Protein AF-A0A3S3UTM2-F1 (afdb_monomer)

Secondary structure (DSSP, 8-state):
-------THHHHHHHHHHHHHHHHHHHHHHHHHHHHHHHHHHHHHHHHHHHHHTTTSS-HHHHHHHHHHHHHHHHHHHHHHHHHHHHH-

Organism: NCBI:txid2305909

Sequence (89 aa):
MNKPIFDNRTYIIPIISTNMLTNDFQKLLICFFALVMTGLITYGFYCNHKSKSFAGTGRVAEIEAWYVKSVISWIATFALSLVAIVNYI

Foldseek 3Di:
DDDDPPDPVVVVVVVVVVVVVVVVVVVVVVVVLVVLLVVLVVLLVVLVVVLVVCPPVPPVVSSVVSVVSSVVSVVVNVVSVVVCVVVVD

Solvent-accessible surface area (backbone atoms only — not comparable to full-atom values): 4977 Å² total; per-residue (Å²): 137,86,76,82,81,79,61,67,67,76,56,51,55,59,52,53,52,52,52,50,55,52,52,54,51,49,51,51,51,52,53,52,51,52,53,52,50,52,50,35,52,53,48,24,53,48,26,53,53,52,28,56,71,47,64,89,72,80,51,60,72,58,32,50,56,28,44,53,53,20,51,52,30,50,52,52,50,51,52,52,50,49,52,48,51,72,75,74,106

Structure (mmCIF, N/CA/C/O backbone):
data_AF-A0A3S3UTM2-F1
#
_entry.id   AF-A0A3S3UTM2-F1
#
loop_
_atom_site.group_PDB
_atom_site.id
_atom_site.type_symbol
_atom_site.label_atom_id
_atom_site.label_alt_id
_atom_site.label_comp_id
_atom_site.label_asym_id
_atom_site.label_entity_id
_atom_site.label_seq_id
_atom_site.pdbx_PDB_ins_code
_atom_site.Cartn_x
_atom_site.Cartn_y
_atom_site.Cartn_z
_atom_site.occupancy
_atom_site.B_iso_or_equiv
_atom_site.auth_seq_id
_atom_site.auth_comp_id
_atom_site.auth_asym_id
_atom_site.auth_atom_id
_atom_site.pdbx_PDB_model_num
ATOM 1 N N . MET A 1 1 ? 33.858 -12.919 -54.304 1.00 44.69 1 MET A N 1
ATOM 2 C CA . MET A 1 1 ? 33.642 -13.063 -52.847 1.00 44.69 1 MET A CA 1
ATOM 3 C C . MET A 1 1 ? 32.499 -12.121 -52.465 1.00 44.69 1 MET A C 1
ATOM 5 O O . MET A 1 1 ? 32.737 -10.940 -52.257 1.00 44.69 1 MET A O 1
ATOM 9 N N . ASN A 1 2 ? 31.248 -12.595 -52.540 1.00 45.94 2 ASN A N 1
ATOM 10 C CA . ASN A 1 2 ? 30.053 -11.774 -52.294 1.00 45.94 2 ASN A CA 1
ATOM 11 C C . ASN A 1 2 ? 29.884 -11.580 -50.785 1.00 45.94 2 ASN A C 1
ATOM 13 O O . ASN A 1 2 ? 29.686 -12.554 -50.062 1.00 45.94 2 ASN A O 1
ATOM 17 N N . LYS A 1 3 ? 29.991 -10.339 -50.303 1.00 57.56 3 LYS A N 1
ATOM 18 C CA . LYS A 1 3 ? 29.661 -10.012 -48.913 1.00 57.56 3 LYS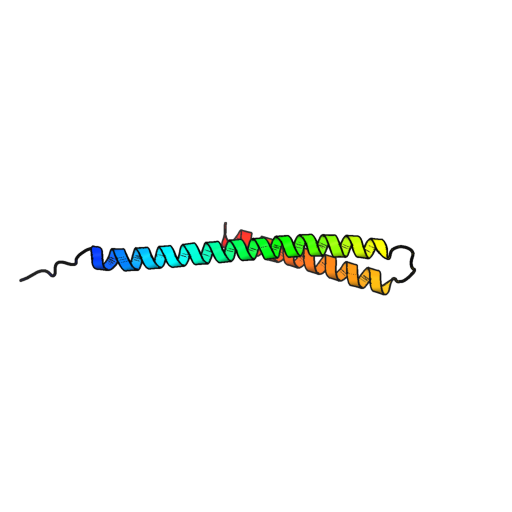 A CA 1
ATOM 19 C C . LYS A 1 3 ? 28.134 -10.041 -48.769 1.00 57.56 3 LYS A C 1
ATOM 21 O O . LYS A 1 3 ? 27.468 -9.408 -49.589 1.00 57.56 3 LYS A O 1
ATOM 26 N N . PRO A 1 4 ? 27.565 -10.755 -47.784 1.00 58.19 4 PRO A N 1
ATOM 27 C CA . PRO A 1 4 ? 26.130 -10.707 -47.550 1.00 58.19 4 PRO A CA 1
ATOM 28 C C . PRO A 1 4 ? 25.731 -9.279 -47.162 1.00 58.19 4 PRO A C 1
ATOM 30 O O . PRO A 1 4 ? 26.262 -8.707 -46.209 1.00 58.19 4 PRO A O 1
ATOM 33 N N . ILE A 1 5 ? 24.820 -8.695 -47.940 1.00 61.31 5 ILE A N 1
ATOM 34 C CA . ILE A 1 5 ? 24.173 -7.417 -47.647 1.00 61.31 5 ILE A CA 1
ATOM 35 C C . ILE A 1 5 ? 23.183 -7.700 -46.517 1.00 61.31 5 ILE A C 1
ATOM 37 O O . ILE A 1 5 ? 22.081 -8.188 -46.753 1.00 61.31 5 ILE A O 1
ATOM 41 N N . PHE A 1 6 ? 23.601 -7.465 -45.277 1.00 59.50 6 PHE A N 1
ATOM 42 C CA . PHE A 1 6 ? 22.693 -7.480 -44.138 1.00 59.50 6 PHE A CA 1
ATOM 43 C C . PHE A 1 6 ? 21.802 -6.234 -44.217 1.00 59.50 6 PHE A C 1
ATOM 45 O O . PHE A 1 6 ? 22.242 -5.123 -43.924 1.00 59.50 6 PHE A O 1
ATOM 52 N N . ASP A 1 7 ? 20.559 -6.416 -44.672 1.00 62.94 7 ASP A N 1
ATOM 53 C CA . ASP A 1 7 ? 19.545 -5.360 -44.705 1.00 62.94 7 ASP A CA 1
ATOM 54 C C . ASP A 1 7 ? 19.168 -4.984 -43.264 1.00 62.94 7 ASP A C 1
ATOM 56 O O . ASP A 1 7 ? 18.608 -5.788 -42.510 1.00 62.94 7 ASP A O 1
ATOM 60 N N . ASN A 1 8 ? 19.486 -3.741 -42.895 1.00 61.06 8 ASN A N 1
ATOM 61 C CA . ASN A 1 8 ? 19.214 -3.123 -41.599 1.00 61.06 8 ASN A CA 1
ATOM 62 C C . ASN A 1 8 ? 17.735 -3.273 -41.176 1.00 61.06 8 ASN A C 1
ATOM 64 O O . ASN A 1 8 ? 17.437 -3.377 -39.986 1.00 61.06 8 ASN A O 1
ATOM 68 N N . ARG A 1 9 ? 16.789 -3.386 -42.125 1.00 60.50 9 ARG A N 1
ATOM 69 C CA . ARG A 1 9 ? 15.359 -3.587 -41.819 1.00 60.50 9 ARG A CA 1
ATOM 70 C C . ARG A 1 9 ? 15.043 -4.890 -41.088 1.00 60.50 9 ARG A C 1
ATOM 72 O O . ARG A 1 9 ? 14.070 -4.927 -40.337 1.00 60.50 9 ARG A O 1
ATOM 79 N N . THR A 1 10 ? 15.870 -5.919 -41.251 1.00 60.84 10 THR A N 1
ATOM 80 C CA . THR A 1 10 ? 15.664 -7.235 -40.620 1.00 60.84 10 THR A CA 1
ATOM 81 C C . THR A 1 10 ? 15.813 -7.169 -39.098 1.00 60.84 10 THR A C 1
ATOM 83 O O . THR A 1 10 ? 15.160 -7.916 -38.376 1.00 60.84 10 THR A O 1
ATOM 86 N N . TYR A 1 11 ? 16.629 -6.237 -38.602 1.00 59.59 11 TYR A N 1
ATOM 87 C CA . TYR A 1 11 ? 16.860 -6.023 -37.172 1.00 59.59 11 TYR A CA 1
ATOM 88 C C . TYR A 1 11 ? 15.947 -4.939 -36.593 1.00 59.59 11 TYR A C 1
ATOM 90 O O . TYR A 1 11 ? 15.516 -5.038 -35.451 1.00 59.59 11 TYR A O 1
ATOM 98 N N . ILE A 1 12 ? 15.598 -3.924 -37.384 1.00 60.41 12 ILE A N 1
ATOM 99 C CA . ILE A 1 12 ? 14.814 -2.767 -36.925 1.00 60.41 12 ILE A CA 1
ATOM 100 C C . ILE A 1 12 ? 13.380 -3.168 -36.523 1.00 60.41 12 ILE A C 1
ATOM 102 O O . ILE A 1 12 ? 12.889 -2.725 -35.488 1.00 60.41 12 ILE A O 1
ATOM 106 N N . ILE A 1 13 ? 12.708 -4.027 -37.298 1.00 61.44 13 ILE A N 1
ATOM 107 C CA . ILE A 1 13 ? 11.308 -4.421 -37.042 1.00 61.44 13 ILE A CA 1
ATOM 108 C C . ILE A 1 13 ? 11.136 -5.202 -35.721 1.00 61.44 13 ILE A C 1
ATOM 110 O O . ILE A 1 13 ? 10.285 -4.806 -34.919 1.00 61.44 13 ILE A O 1
ATOM 114 N N . PRO A 1 14 ? 11.919 -6.263 -35.428 1.00 59.97 14 PRO A N 1
ATOM 115 C CA . PRO A 1 14 ? 11.793 -6.966 -34.153 1.00 59.97 14 PRO A CA 1
ATOM 116 C C . PRO A 1 14 ? 12.194 -6.085 -32.963 1.00 59.97 14 PRO A C 1
ATOM 118 O O . PRO A 1 14 ? 11.509 -6.134 -31.948 1.00 59.97 14 PRO A O 1
ATOM 121 N N . ILE A 1 15 ? 13.213 -5.221 -33.097 1.00 61.03 15 ILE A N 1
ATOM 122 C CA . ILE A 1 15 ? 13.641 -4.298 -32.026 1.00 61.03 15 ILE A CA 1
ATOM 123 C C . ILE A 1 15 ? 12.540 -3.283 -31.683 1.00 61.03 15 ILE A C 1
ATOM 125 O O . ILE A 1 15 ? 12.266 -3.022 -30.509 1.00 61.03 15 ILE A O 1
ATOM 129 N N . ILE A 1 16 ? 11.871 -2.713 -32.689 1.00 61.72 16 ILE A N 1
ATOM 130 C CA . ILE A 1 16 ? 10.746 -1.795 -32.459 1.00 61.72 16 ILE A CA 1
ATOM 131 C C . ILE A 1 16 ? 9.583 -2.539 -31.793 1.00 61.72 16 ILE A C 1
ATOM 133 O O . ILE A 1 16 ? 8.996 -2.024 -30.843 1.00 61.72 16 ILE A O 1
ATOM 137 N N . SER A 1 17 ? 9.286 -3.764 -32.235 1.00 60.31 17 SER A N 1
ATOM 138 C CA . SER A 1 17 ? 8.203 -4.568 -31.661 1.00 60.31 17 SER A CA 1
ATOM 139 C C . SER A 1 17 ? 8.475 -4.975 -30.209 1.00 60.31 17 SER A C 1
ATOM 141 O O . SER A 1 17 ? 7.551 -4.953 -29.397 1.00 60.31 17 SER A O 1
ATOM 143 N N . THR A 1 18 ? 9.716 -5.312 -29.848 1.00 61.84 18 THR A N 1
ATOM 144 C CA . THR A 1 18 ? 10.082 -5.638 -28.459 1.00 61.84 18 THR A CA 1
ATOM 145 C C . THR A 1 18 ? 10.021 -4.412 -27.558 1.00 61.84 18 THR A C 1
ATOM 147 O O . THR A 1 18 ? 9.530 -4.498 -26.432 1.00 61.84 18 THR A O 1
ATOM 150 N N . ASN A 1 19 ? 10.450 -3.251 -28.057 1.00 62.12 19 ASN A N 1
ATOM 151 C CA . ASN A 1 19 ? 10.384 -2.000 -27.304 1.00 62.12 19 ASN A CA 1
ATOM 152 C C . ASN A 1 19 ? 8.934 -1.537 -27.104 1.00 62.12 19 ASN A C 1
ATOM 154 O O . ASN A 1 19 ? 8.575 -1.102 -26.013 1.00 62.12 19 ASN A O 1
ATOM 158 N N . MET A 1 20 ? 8.083 -1.671 -28.125 1.00 62.44 20 MET A N 1
ATOM 159 C CA . MET A 1 20 ? 6.661 -1.331 -28.032 1.00 62.44 20 MET A CA 1
ATOM 160 C C . MET A 1 20 ? 5.931 -2.240 -27.034 1.00 62.44 20 MET A C 1
ATOM 162 O O . MET A 1 20 ? 5.276 -1.739 -26.123 1.00 62.44 20 MET A O 1
ATOM 166 N N . LEU A 1 21 ? 6.136 -3.561 -27.120 1.00 68.06 21 LEU A N 1
ATOM 167 C CA . LEU A 1 21 ? 5.507 -4.521 -26.209 1.00 68.06 21 LEU A CA 1
ATOM 168 C C . LEU A 1 21 ? 5.922 -4.297 -24.744 1.00 68.06 21 LEU A C 1
ATOM 170 O O . LEU A 1 21 ? 5.082 -4.346 -23.847 1.00 68.06 21 LEU A O 1
ATOM 174 N N . THR A 1 22 ? 7.205 -4.017 -24.497 1.00 76.44 22 THR A N 1
ATOM 175 C CA . THR A 1 22 ? 7.723 -3.810 -23.134 1.00 76.44 22 THR A CA 1
ATOM 176 C C . THR A 1 22 ? 7.199 -2.508 -22.526 1.00 76.44 22 THR A C 1
ATOM 178 O O . THR A 1 22 ? 6.786 -2.496 -21.368 1.00 76.44 22 THR A O 1
ATOM 181 N N . ASN A 1 23 ? 7.141 -1.428 -23.313 1.00 76.62 23 ASN A N 1
ATOM 182 C CA . ASN A 1 23 ? 6.639 -0.131 -22.854 1.00 76.62 23 ASN A CA 1
ATOM 183 C C . ASN A 1 23 ? 5.139 -0.163 -22.530 1.00 76.62 23 ASN A C 1
ATOM 185 O O . ASN A 1 23 ? 4.711 0.405 -21.524 1.00 76.62 23 ASN A O 1
ATOM 189 N N . ASP A 1 24 ? 4.331 -0.827 -23.358 1.00 83.62 24 ASP A N 1
ATOM 190 C CA . ASP A 1 24 ? 2.888 -0.918 -23.125 1.00 83.62 24 ASP A CA 1
ATOM 191 C C . ASP A 1 24 ? 2.563 -1.838 -21.937 1.00 83.62 24 ASP A C 1
ATOM 193 O O . ASP A 1 24 ? 1.700 -1.512 -21.118 1.00 83.62 24 ASP A O 1
ATOM 197 N N . PHE A 1 25 ? 3.321 -2.926 -21.760 1.00 79.94 25 PHE A N 1
ATOM 198 C CA . PHE A 1 25 ? 3.212 -3.784 -20.577 1.00 79.94 25 PHE A CA 1
ATOM 199 C C . PHE A 1 25 ? 3.619 -3.055 -19.285 1.00 79.94 25 PHE A C 1
ATOM 201 O O . PHE A 1 25 ? 2.922 -3.148 -18.272 1.00 79.94 25 PHE A O 1
ATOM 208 N N . GLN A 1 26 ? 4.696 -2.264 -19.323 1.00 82.12 26 GLN A N 1
ATOM 209 C CA . GLN A 1 26 ? 5.112 -1.424 -18.195 1.00 82.12 26 GLN A CA 1
ATOM 210 C C . GLN A 1 26 ? 4.050 -0.381 -17.828 1.00 82.12 26 GLN A C 1
ATOM 212 O O . GLN A 1 26 ? 3.742 -0.216 -16.647 1.00 82.12 26 GLN A O 1
ATOM 217 N N . LYS A 1 27 ? 3.441 0.292 -18.814 1.00 82.50 27 LYS A N 1
ATOM 218 C CA . LYS A 1 27 ? 2.344 1.246 -18.566 1.00 82.50 27 LYS A CA 1
ATOM 219 C C . LYS A 1 27 ? 1.142 0.577 -17.904 1.00 82.50 27 LYS A C 1
ATOM 221 O O . LYS A 1 27 ? 0.579 1.136 -16.964 1.00 82.50 27 LYS A O 1
ATOM 226 N N . LEU A 1 28 ? 0.770 -0.621 -18.358 1.00 87.19 28 LEU A N 1
ATOM 227 C CA . LEU A 1 28 ? -0.332 -1.384 -17.771 1.00 87.19 28 LEU A CA 1
ATOM 228 C C . LEU A 1 28 ? -0.046 -1.735 -16.305 1.00 87.19 28 LEU A C 1
ATOM 230 O O . LEU A 1 28 ? -0.910 -1.530 -15.451 1.00 87.19 28 LEU A O 1
ATOM 234 N N . LEU A 1 29 ? 1.172 -2.190 -16.000 1.00 85.00 29 LEU A N 1
ATOM 235 C CA . LEU A 1 29 ? 1.604 -2.472 -14.628 1.00 85.00 29 LEU A CA 1
ATOM 236 C C . LEU A 1 29 ? 1.566 -1.227 -13.732 1.00 85.00 29 LEU A C 1
ATOM 238 O O . LEU A 1 29 ? 1.070 -1.310 -12.610 1.00 85.00 29 LEU A O 1
ATOM 242 N N . ILE A 1 30 ? 2.023 -0.071 -14.227 1.00 85.31 30 ILE A N 1
ATOM 243 C CA . ILE A 1 30 ? 1.982 1.198 -13.478 1.00 85.31 30 ILE A CA 1
ATOM 244 C C . ILE A 1 30 ? 0.532 1.613 -13.191 1.00 85.31 30 ILE A C 1
ATOM 246 O O . ILE A 1 30 ? 0.208 1.982 -12.061 1.00 85.31 30 ILE A O 1
ATOM 250 N N . CYS A 1 31 ? -0.362 1.518 -14.181 1.00 87.19 31 CYS A N 1
ATOM 251 C CA . CYS A 1 31 ? -1.785 1.805 -13.981 1.00 87.19 31 CYS A CA 1
ATOM 252 C C . CYS A 1 31 ? -2.424 0.860 -12.956 1.00 87.19 31 CYS A C 1
ATOM 254 O O . CYS A 1 31 ? -3.165 1.313 -12.082 1.00 87.19 31 CYS A O 1
ATOM 256 N N . PHE A 1 32 ? -2.127 -0.438 -13.032 1.00 86.81 32 PHE A N 1
ATOM 257 C CA . PHE A 1 32 ? -2.630 -1.415 -12.069 1.00 86.81 32 PHE A CA 1
ATOM 258 C C . PHE A 1 32 ? -2.113 -1.131 -10.654 1.00 86.81 32 PHE A C 1
ATOM 260 O O . PHE A 1 32 ? -2.889 -1.116 -9.700 1.00 86.8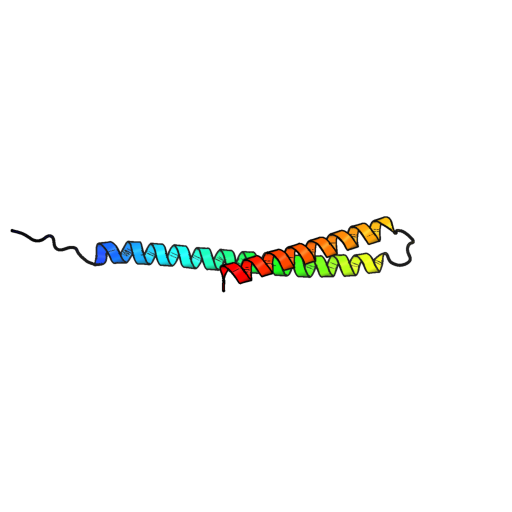1 32 PHE A O 1
ATOM 267 N N . PHE A 1 33 ? -0.823 -0.822 -10.519 1.00 85.75 33 PHE A N 1
ATOM 268 C CA . PHE A 1 33 ? -0.223 -0.428 -9.250 1.00 85.75 33 PHE A CA 1
ATOM 269 C C . PHE A 1 33 ? -0.898 0.819 -8.658 1.00 85.75 33 PHE A C 1
ATOM 271 O O . PHE A 1 33 ? -1.249 0.830 -7.478 1.00 85.75 33 PHE A O 1
ATOM 278 N N . ALA A 1 34 ? -1.158 1.842 -9.477 1.00 86.00 34 ALA A N 1
ATOM 279 C CA . ALA A 1 34 ? -1.859 3.047 -9.042 1.00 86.00 34 ALA A CA 1
ATOM 280 C C . ALA A 1 34 ? -3.283 2.749 -8.536 1.00 86.00 34 ALA A C 1
ATOM 282 O O . ALA A 1 34 ? -3.692 3.299 -7.514 1.00 86.00 34 ALA A O 1
ATOM 283 N N . LEU A 1 35 ? -4.021 1.852 -9.202 1.00 89.44 35 LEU A N 1
ATOM 284 C CA . LEU A 1 35 ? -5.350 1.408 -8.758 1.00 89.44 35 LEU A CA 1
ATOM 285 C C . LEU A 1 35 ? -5.304 0.653 -7.424 1.00 89.44 35 LEU A C 1
ATOM 287 O O . LEU A 1 35 ? -6.156 0.861 -6.560 1.00 89.44 35 LEU A O 1
ATOM 291 N N . VAL A 1 36 ? -4.307 -0.212 -7.232 1.00 88.06 36 VAL A N 1
ATOM 292 C CA . VAL A 1 36 ? -4.119 -0.931 -5.963 1.00 88.06 36 VAL A CA 1
ATOM 293 C C . VAL A 1 36 ? -3.791 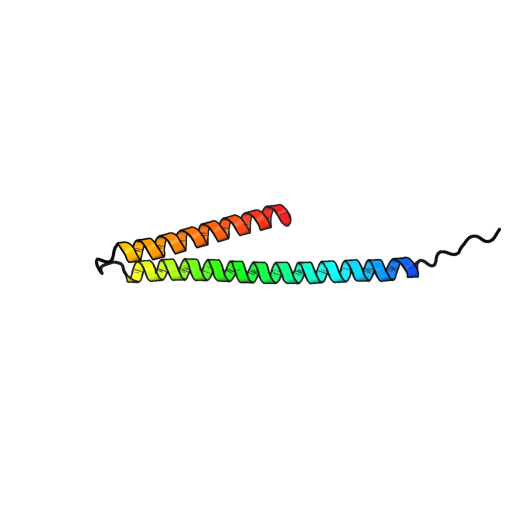0.048 -4.834 1.00 88.06 36 VAL A C 1
ATOM 295 O O . VAL A 1 36 ? -4.359 -0.058 -3.746 1.00 88.06 36 VAL A O 1
ATOM 298 N N . MET A 1 37 ? -2.932 1.036 -5.095 1.00 85.69 37 MET A N 1
ATOM 299 C CA . MET A 1 37 ? -2.568 2.062 -4.116 1.00 85.69 37 MET A CA 1
ATOM 300 C C . MET A 1 37 ? -3.766 2.919 -3.703 1.00 85.69 37 MET A C 1
ATOM 302 O O . MET A 1 37 ? -3.996 3.109 -2.509 1.00 85.69 37 MET A O 1
ATOM 306 N N . THR A 1 38 ? -4.565 3.406 -4.657 1.00 88.81 38 THR A N 1
ATOM 307 C CA . THR A 1 38 ? -5.773 4.179 -4.327 1.00 88.81 38 THR A CA 1
ATOM 308 C C . THR A 1 38 ? -6.781 3.333 -3.553 1.00 88.81 38 THR A C 1
ATOM 310 O O . THR A 1 38 ? -7.311 3.802 -2.546 1.00 88.81 38 THR A O 1
ATOM 313 N N . GLY A 1 39 ? -6.971 2.066 -3.937 1.00 88.25 39 GLY A N 1
ATOM 314 C CA . GLY A 1 39 ? -7.822 1.121 -3.214 1.00 88.25 39 GLY A CA 1
ATOM 315 C C . GLY A 1 39 ? -7.385 0.901 -1.763 1.00 88.25 39 GLY A C 1
ATOM 316 O O . GLY A 1 39 ? -8.216 0.966 -0.857 1.00 88.25 39 GLY A O 1
ATOM 317 N N . LEU A 1 40 ? -6.086 0.698 -1.521 1.00 86.12 40 LEU A N 1
ATOM 318 C CA . LEU A 1 40 ? -5.528 0.530 -0.175 1.00 86.12 40 LEU A CA 1
ATOM 319 C C . LEU A 1 40 ? -5.702 1.781 0.686 1.00 86.12 40 LEU A C 1
ATOM 321 O O . LEU A 1 40 ? -6.119 1.668 1.839 1.00 86.12 40 LEU A O 1
ATOM 325 N N . ILE A 1 41 ? -5.447 2.964 0.121 1.00 85.56 41 ILE A N 1
ATOM 326 C CA . ILE A 1 41 ? -5.633 4.240 0.819 1.00 85.56 41 ILE A CA 1
ATOM 327 C C . ILE A 1 41 ? -7.105 4.407 1.208 1.00 85.56 41 ILE A C 1
ATOM 329 O O . ILE A 1 41 ? -7.414 4.607 2.385 1.00 85.56 41 ILE A O 1
ATOM 333 N N . THR A 1 42 ? -8.035 4.265 0.258 1.00 87.12 42 THR A N 1
ATOM 334 C CA . THR A 1 42 ? -9.475 4.378 0.535 1.00 87.12 42 THR A CA 1
ATOM 335 C C . THR A 1 42 ? -9.936 3.335 1.554 1.00 87.12 42 THR A C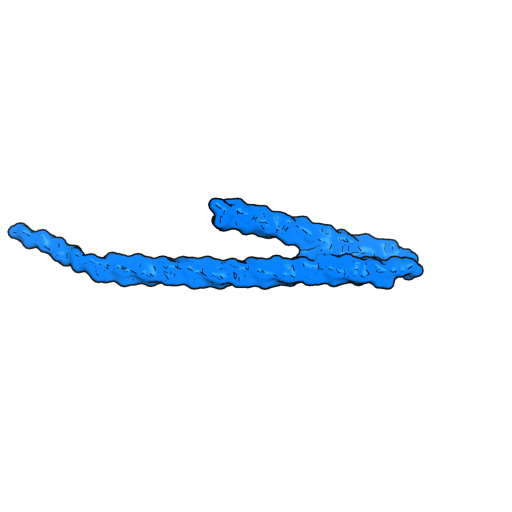 1
ATOM 337 O O . THR A 1 42 ? -10.712 3.663 2.454 1.00 87.12 42 THR A O 1
ATOM 340 N N . TYR A 1 43 ? -9.431 2.102 1.472 1.00 81.75 43 TYR A N 1
ATOM 341 C CA . TYR A 1 43 ? -9.757 1.039 2.420 1.00 81.75 43 TYR A CA 1
ATOM 342 C C . TYR A 1 43 ? -9.235 1.333 3.835 1.00 81.75 43 TYR A C 1
ATOM 344 O O . TYR A 1 43 ? -9.969 1.136 4.807 1.00 81.75 43 TYR A O 1
ATOM 352 N N . GLY A 1 44 ? -8.017 1.863 3.966 1.00 80.81 44 GLY A N 1
ATOM 353 C CA . GLY A 1 44 ? -7.456 2.301 5.246 1.00 80.81 44 GLY A CA 1
ATOM 354 C C . GLY A 1 44 ? -8.263 3.439 5.875 1.00 80.81 44 GLY A C 1
ATOM 355 O O . GLY A 1 44 ? -8.621 3.372 7.055 1.00 80.81 44 GLY A O 1
ATOM 356 N N . PHE A 1 45 ? -8.650 4.442 5.079 1.00 84.19 45 PHE A N 1
ATOM 357 C CA . PHE A 1 45 ? -9.550 5.513 5.524 1.00 84.19 45 PHE A CA 1
ATOM 358 C C . PHE A 1 45 ? -10.925 4.983 5.944 1.00 84.19 45 PHE A C 1
ATOM 360 O O . PHE A 1 45 ? -11.438 5.382 6.991 1.00 84.19 45 PHE A O 1
ATOM 367 N N . TYR A 1 46 ? -11.502 4.053 5.182 1.00 84.25 46 TYR A N 1
ATOM 368 C CA . TYR A 1 46 ? -12.784 3.433 5.509 1.00 84.25 46 TYR A CA 1
ATOM 369 C C . TYR A 1 46 ? -12.718 2.646 6.825 1.00 84.25 46 TYR A C 1
ATOM 371 O O . TYR A 1 46 ? -13.581 2.814 7.687 1.00 84.25 46 TYR A O 1
ATOM 379 N N . CYS A 1 47 ? -11.671 1.840 7.026 1.00 80.25 47 CYS A N 1
ATOM 380 C CA . CYS A 1 47 ? -11.475 1.084 8.264 1.00 80.25 47 CYS A CA 1
ATOM 381 C C . CYS A 1 47 ? -11.312 2.009 9.479 1.00 80.25 47 CYS A C 1
ATOM 383 O O . CYS A 1 47 ? -11.903 1.746 10.526 1.00 80.25 47 CYS A O 1
ATOM 385 N N . ASN A 1 48 ? -10.578 3.116 9.328 1.00 78.31 48 ASN A N 1
ATOM 386 C CA . ASN A 1 48 ? -10.411 4.127 10.376 1.00 78.31 48 ASN A CA 1
ATOM 387 C C . ASN A 1 48 ? -11.711 4.897 10.671 1.00 78.31 48 ASN A C 1
ATOM 389 O O . ASN A 1 48 ? -12.005 5.234 11.815 1.00 78.31 48 ASN A O 1
ATOM 393 N N . HIS A 1 49 ? -12.525 5.174 9.652 1.00 80.00 49 HIS A N 1
ATOM 394 C CA . HIS A 1 49 ? -13.837 5.785 9.859 1.00 80.00 49 HIS A CA 1
ATOM 395 C C . HIS A 1 49 ? -14.780 4.826 10.599 1.00 80.00 49 HIS A C 1
ATOM 397 O O . HIS A 1 49 ? -15.466 5.211 11.546 1.00 80.00 49 HIS A O 1
ATOM 403 N N . LYS A 1 50 ? -14.777 3.549 10.208 1.00 77.56 50 LYS A N 1
ATOM 404 C CA . LYS A 1 50 ? -15.650 2.532 10.791 1.00 77.56 50 LYS A CA 1
ATOM 405 C C . LYS A 1 50 ? -15.273 2.190 12.233 1.00 77.56 50 LYS A C 1
ATOM 407 O O . LYS A 1 50 ? -16.170 2.044 13.054 1.00 77.56 50 LYS A O 1
ATOM 412 N N . SER A 1 51 ? -13.981 2.127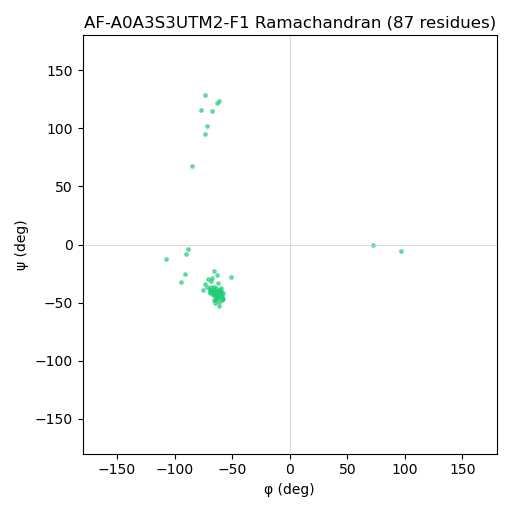 12.570 1.00 73.69 51 SER A N 1
ATOM 413 C CA . SER A 1 51 ? -13.540 1.911 13.958 1.00 73.69 51 SER A CA 1
ATOM 414 C C . SER A 1 51 ? -14.049 3.013 14.897 1.00 73.69 51 SER A C 1
ATOM 416 O O . SER A 1 51 ? -14.489 2.715 16.007 1.00 73.69 51 SER A O 1
ATOM 418 N N . LYS A 1 52 ? -14.093 4.268 14.429 1.00 73.62 52 LYS A N 1
ATOM 419 C CA . LYS A 1 52 ? -14.655 5.403 15.180 1.00 73.62 52 LYS A CA 1
ATOM 420 C C . LYS A 1 52 ? -16.169 5.318 15.356 1.00 73.62 52 LYS A C 1
ATOM 422 O O . LYS A 1 52 ? -16.669 5.744 16.388 1.00 73.62 52 LYS A O 1
ATOM 427 N N . SER A 1 53 ? -16.894 4.724 14.407 1.00 74.00 53 SER A N 1
ATOM 428 C CA . SER A 1 53 ? -18.344 4.515 14.533 1.00 74.00 53 SER A CA 1
ATOM 429 C C . SER A 1 53 ? -18.721 3.535 15.650 1.00 74.00 53 SER A C 1
ATOM 431 O O . SER A 1 53 ? -19.851 3.578 16.127 1.00 74.00 53 SER A O 1
ATOM 433 N N . PHE A 1 54 ? -17.812 2.646 16.056 1.00 71.19 54 PHE A N 1
ATOM 434 C CA . PHE A 1 54 ? -18.045 1.709 17.159 1.00 71.19 54 PHE A CA 1
ATOM 435 C C . PHE A 1 54 ? -17.616 2.272 18.522 1.00 71.19 54 PHE A C 1
ATOM 437 O O . PHE A 1 54 ? -17.916 1.665 19.557 1.00 71.19 54 PHE A O 1
ATOM 444 N N . ALA A 1 55 ? -16.953 3.434 18.549 1.00 70.69 55 ALA A N 1
ATOM 445 C CA . ALA A 1 55 ? -16.558 4.099 19.784 1.00 70.69 55 ALA A CA 1
ATOM 446 C C . ALA A 1 55 ? -17.804 4.455 20.615 1.00 70.69 55 ALA A C 1
ATOM 448 O O . ALA A 1 55 ? -18.715 5.123 20.137 1.00 70.69 55 ALA A O 1
ATOM 449 N N . GLY A 1 56 ? -17.856 3.974 21.860 1.00 70.75 56 GLY A N 1
ATOM 450 C CA . GLY A 1 56 ? -18.988 4.189 22.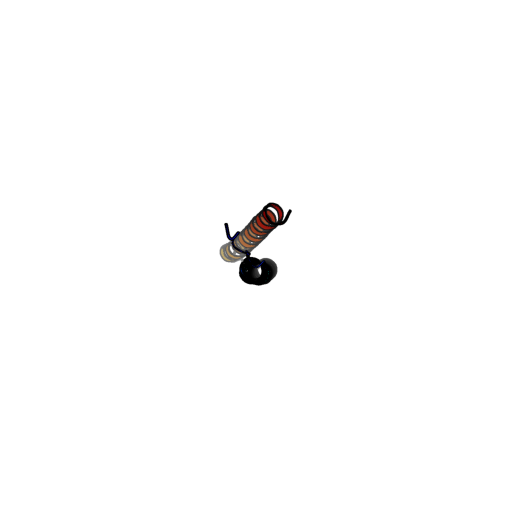773 1.00 70.75 56 GLY A CA 1
ATOM 451 C C . GLY A 1 56 ? -20.017 3.052 22.833 1.00 70.75 56 GLY A C 1
ATOM 452 O O . GLY A 1 56 ? -20.883 3.080 23.697 1.00 70.75 56 GLY A O 1
ATOM 453 N N . THR A 1 57 ? -19.903 2.014 21.995 1.00 76.25 57 THR A N 1
ATOM 454 C CA . THR A 1 57 ? -20.815 0.845 22.032 1.00 76.25 57 THR A CA 1
ATOM 455 C C . THR A 1 57 ? -20.374 -0.273 22.987 1.00 76.25 57 THR A C 1
ATOM 457 O O . THR A 1 57 ? -21.070 -1.273 23.127 1.00 76.25 57 THR A O 1
ATOM 460 N N . GLY A 1 58 ? -19.200 -0.148 23.619 1.00 75.25 58 GLY A N 1
ATOM 461 C CA . GLY A 1 58 ? -18.616 -1.190 24.477 1.00 75.25 58 GLY A CA 1
ATOM 462 C C . GLY A 1 58 ? -18.063 -2.412 23.724 1.00 75.25 58 GLY A C 1
ATOM 463 O O . GLY A 1 58 ? -17.515 -3.319 24.346 1.00 75.25 58 GLY A O 1
ATOM 464 N N . ARG A 1 59 ? -18.149 -2.448 22.386 1.00 75.25 59 ARG A N 1
ATOM 465 C CA . ARG A 1 59 ? -17.692 -3.567 21.539 1.00 75.25 59 ARG A CA 1
ATOM 466 C C . ARG A 1 59 ? -16.198 -3.453 21.211 1.00 75.25 59 ARG A C 1
ATOM 468 O O . ARG A 1 59 ? -15.809 -3.227 20.067 1.00 75.25 59 ARG A O 1
ATOM 475 N N . VAL A 1 60 ? -15.353 -3.609 22.232 1.00 78.38 60 VAL A N 1
ATOM 476 C CA . VAL A 1 60 ? -13.888 -3.411 22.145 1.00 78.38 60 VAL A CA 1
ATOM 477 C C . VAL A 1 60 ? -13.233 -4.318 21.092 1.00 78.38 60 VAL A C 1
ATOM 479 O O . VAL A 1 60 ? -12.422 -3.853 20.296 1.00 78.38 60 VAL A O 1
ATOM 482 N N . ALA A 1 61 ? -13.653 -5.585 21.010 1.00 78.88 61 ALA A N 1
ATOM 483 C CA . ALA A 1 61 ? -13.106 -6.553 20.055 1.00 78.88 61 ALA A CA 1
ATOM 484 C C . ALA A 1 61 ? -13.330 -6.159 18.581 1.00 78.88 61 ALA A C 1
ATOM 486 O O . ALA A 1 61 ? -12.492 -6.425 17.721 1.00 78.88 61 ALA A O 1
ATOM 487 N N . GLU A 1 62 ? -14.448 -5.498 18.270 1.00 78.00 62 GLU A N 1
ATOM 488 C CA . GLU A 1 62 ? -14.744 -5.057 16.903 1.00 78.00 62 GLU A CA 1
ATOM 489 C C . GLU A 1 62 ? -13.911 -3.832 16.525 1.00 78.00 62 GLU A C 1
ATOM 491 O O . GLU A 1 62 ? -13.393 -3.769 15.410 1.00 78.00 62 GLU A O 1
ATOM 496 N N . ILE A 1 63 ? -13.715 -2.898 17.461 1.00 77.88 63 ILE A N 1
ATOM 497 C CA . ILE A 1 63 ? -12.853 -1.723 17.268 1.00 77.88 63 ILE A CA 1
ATOM 498 C C . ILE A 1 63 ? -11.425 -2.167 16.934 1.00 77.88 63 ILE A C 1
ATOM 500 O O . ILE A 1 63 ? -10.857 -1.690 15.948 1.00 77.88 63 ILE A O 1
ATOM 504 N N . GLU A 1 64 ? -10.875 -3.116 17.695 1.00 80.00 64 GLU A N 1
ATOM 505 C CA . GLU A 1 64 ? -9.527 -3.639 17.455 1.00 80.00 64 GLU A CA 1
ATOM 506 C C . GLU A 1 64 ? -9.417 -4.364 16.111 1.00 80.00 64 GLU A C 1
ATOM 508 O O . GLU A 1 64 ? -8.475 -4.122 15.358 1.00 80.00 64 GLU A O 1
ATOM 513 N N . ALA A 1 65 ? -10.408 -5.182 15.741 1.00 81.31 65 ALA A N 1
ATOM 514 C CA . ALA A 1 65 ? -10.403 -5.871 14.452 1.00 81.31 65 ALA A CA 1
ATOM 515 C C . ALA A 1 65 ? -10.382 -4.892 13.261 1.00 81.31 65 ALA A C 1
ATOM 517 O O . ALA A 1 65 ? -9.689 -5.131 12.269 1.00 81.31 65 ALA A O 1
ATOM 518 N N . TRP A 1 66 ? -11.120 -3.779 13.340 1.00 79.12 66 TRP A N 1
ATOM 519 C CA . TRP A 1 66 ? -11.096 -2.731 12.310 1.00 79.12 66 TRP A CA 1
ATOM 520 C C . TRP A 1 66 ? -9.815 -1.893 12.352 1.00 79.12 66 TRP A C 1
ATOM 522 O O . TRP A 1 66 ? -9.307 -1.502 11.298 1.00 79.12 66 TRP A O 1
ATOM 532 N N . TYR A 1 67 ? -9.255 -1.666 13.539 1.00 78.50 67 TYR A N 1
ATOM 533 C CA . TYR A 1 67 ? -7.985 -0.967 13.704 1.00 78.50 67 TYR A CA 1
ATOM 534 C C . TYR A 1 67 ? -6.813 -1.762 13.116 1.00 78.50 67 TYR A C 1
ATOM 536 O O . TYR A 1 67 ? -6.059 -1.224 12.310 1.00 78.50 67 TYR A O 1
ATOM 544 N N . VAL A 1 68 ? -6.709 -3.059 13.412 1.00 82.75 68 VAL A N 1
ATOM 545 C CA . VAL A 1 68 ? -5.667 -3.939 12.856 1.00 82.75 68 VAL A CA 1
ATOM 546 C C . VAL A 1 68 ? -5.758 -3.999 11.330 1.00 82.75 68 VAL A C 1
ATOM 548 O O . VAL A 1 68 ? -4.739 -3.891 10.651 1.00 82.75 68 VAL A O 1
ATOM 551 N N . LYS A 1 69 ? -6.972 -4.075 10.764 1.00 82.94 69 LYS A N 1
ATOM 552 C CA . LYS A 1 69 ? -7.178 -3.998 9.304 1.00 82.94 69 LYS A CA 1
ATOM 553 C C . LYS A 1 69 ? -6.665 -2.684 8.711 1.00 82.94 69 LYS A C 1
ATOM 555 O O . LYS A 1 69 ? -6.025 -2.708 7.661 1.00 82.94 69 LYS A O 1
ATOM 560 N N . SER A 1 70 ? -6.908 -1.560 9.387 1.00 82.44 70 SER A N 1
ATOM 561 C CA . SER A 1 70 ? -6.360 -0.256 8.997 1.00 82.44 70 SER A CA 1
ATOM 562 C C . SER A 1 70 ? -4.830 -0.271 9.040 1.00 82.44 70 SER A C 1
ATOM 564 O O . SER A 1 70 ? -4.183 0.057 8.047 1.00 82.44 70 SER A O 1
ATOM 566 N N . VAL A 1 71 ? -4.232 -0.736 10.138 1.00 84.31 71 VAL A N 1
ATOM 567 C CA . VAL A 1 71 ? -2.770 -0.809 10.295 1.00 84.31 71 VAL A CA 1
ATOM 568 C C . VAL A 1 71 ? -2.129 -1.670 9.202 1.00 84.31 71 VAL A C 1
ATOM 570 O O . VAL A 1 71 ? -1.175 -1.228 8.567 1.00 84.31 71 VAL A O 1
ATOM 573 N N . ILE A 1 72 ? -2.685 -2.849 8.910 1.00 85.88 72 ILE A N 1
ATOM 574 C CA . ILE A 1 72 ? -2.200 -3.724 7.831 1.00 85.88 72 ILE A CA 1
ATOM 575 C C . ILE A 1 72 ? -2.286 -3.017 6.471 1.00 85.88 72 ILE A C 1
ATOM 577 O O . ILE A 1 72 ? -1.342 -3.101 5.689 1.00 85.88 72 ILE A O 1
ATOM 581 N N . SER A 1 73 ? -3.369 -2.282 6.192 1.00 86.44 73 SER A N 1
ATOM 582 C CA . SER A 1 73 ? -3.498 -1.531 4.934 1.00 86.44 73 SER A CA 1
ATOM 583 C C . SER A 1 73 ? -2.447 -0.423 4.792 1.00 86.44 73 SER A C 1
ATOM 585 O O . SER A 1 73 ? -1.884 -0.251 3.711 1.00 86.44 73 SER A O 1
ATOM 587 N N . TRP A 1 74 ? -2.101 0.266 5.884 1.00 82.44 74 TRP A N 1
ATOM 588 C CA . TRP A 1 74 ? -1.037 1.273 5.893 1.00 82.44 74 TRP A CA 1
ATOM 589 C C . TRP A 1 74 ? 0.352 0.653 5.729 1.00 82.44 74 TRP A C 1
ATOM 591 O O . TRP A 1 74 ? 1.146 1.164 4.942 1.00 82.44 74 TRP A O 1
ATOM 601 N N . ILE A 1 75 ? 0.629 -0.476 6.391 1.00 88.31 75 ILE A N 1
ATOM 602 C CA . ILE A 1 75 ? 1.885 -1.226 6.217 1.00 88.31 75 ILE A CA 1
ATOM 603 C C . ILE A 1 75 ? 2.021 -1.713 4.771 1.00 88.31 75 ILE A C 1
ATOM 605 O O . ILE A 1 75 ? 3.080 -1.548 4.172 1.00 88.31 75 ILE A O 1
ATOM 609 N N . ALA A 1 76 ? 0.952 -2.257 4.184 1.00 85.75 76 ALA A N 1
ATOM 610 C CA . ALA A 1 76 ? 0.948 -2.690 2.788 1.00 85.75 76 ALA A CA 1
ATOM 611 C C . ALA A 1 76 ? 1.188 -1.516 1.826 1.00 85.75 76 ALA A C 1
ATOM 613 O O . ALA A 1 76 ? 1.994 -1.633 0.907 1.00 85.75 76 ALA A O 1
ATOM 614 N N . THR A 1 77 ? 0.549 -0.368 2.074 1.00 87.75 77 THR A N 1
ATOM 615 C CA . THR A 1 77 ? 0.748 0.859 1.284 1.00 87.75 77 THR A CA 1
ATOM 616 C C . THR A 1 77 ? 2.199 1.340 1.362 1.00 87.75 77 THR A C 1
ATOM 618 O O . THR A 1 77 ? 2.782 1.691 0.340 1.00 87.75 77 THR A O 1
ATOM 621 N N . PHE A 1 78 ? 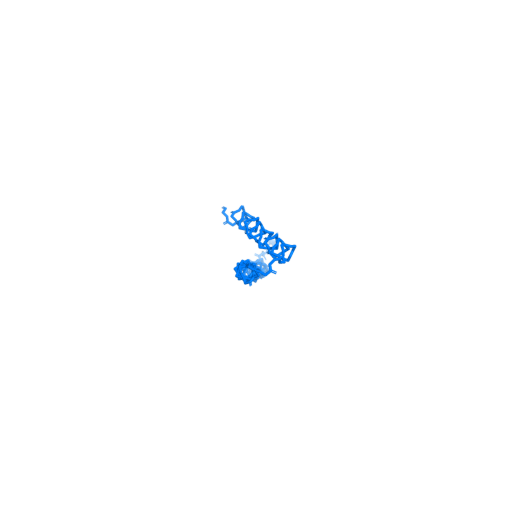2.805 1.314 2.554 1.00 86.06 78 PHE A N 1
ATOM 622 C CA . PHE A 1 78 ? 4.202 1.701 2.764 1.00 86.06 78 PHE A CA 1
ATOM 623 C C . PHE A 1 78 ? 5.195 0.716 2.129 1.00 86.06 78 PHE A C 1
ATOM 625 O O . PHE A 1 78 ? 6.177 1.121 1.513 1.00 86.06 78 PHE A O 1
ATOM 632 N N . ALA A 1 79 ? 4.938 -0.588 2.233 1.00 87.38 79 ALA A N 1
ATOM 633 C CA . ALA A 1 79 ? 5.773 -1.600 1.594 1.00 87.38 79 ALA A CA 1
ATOM 634 C C . ALA A 1 79 ? 5.726 -1.477 0.062 1.00 87.38 79 ALA A C 1
ATOM 636 O O . ALA A 1 79 ? 6.766 -1.501 -0.595 1.00 87.38 79 ALA A O 1
ATOM 637 N N . LEU A 1 80 ? 4.531 -1.290 -0.506 1.00 85.62 80 LEU A N 1
ATOM 638 C CA . LEU A 1 80 ? 4.354 -1.093 -1.945 1.00 85.62 80 LEU A CA 1
ATOM 639 C C . LEU A 1 80 ? 4.994 0.211 -2.428 1.00 85.62 80 LEU A C 1
ATOM 641 O O . LEU A 1 80 ? 5.626 0.211 -3.484 1.00 85.62 80 LEU A O 1
ATOM 645 N N . SER A 1 81 ? 4.891 1.302 -1.662 1.0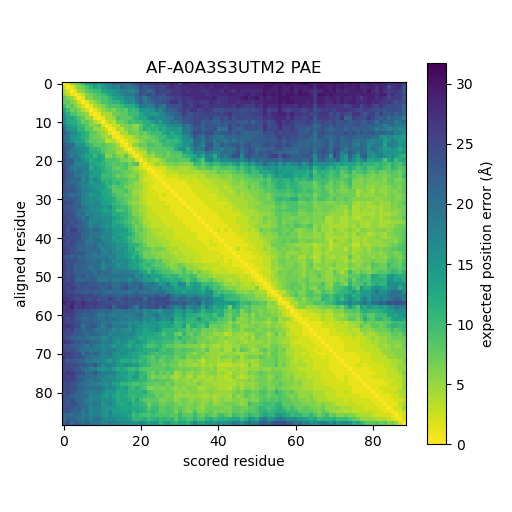0 85.00 81 SER A N 1
ATOM 646 C CA . SER A 1 81 ? 5.552 2.558 -2.024 1.00 85.00 81 SER A CA 1
ATOM 647 C C . 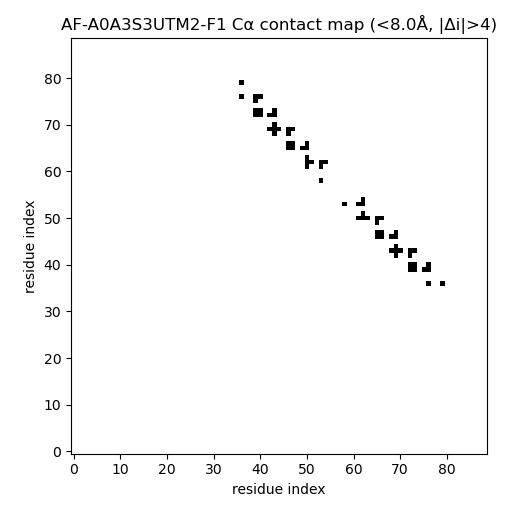SER A 1 81 ? 7.077 2.432 -2.002 1.00 85.00 81 SER A C 1
ATOM 649 O O . SER A 1 81 ? 7.723 2.925 -2.922 1.00 85.00 81 SER A O 1
ATOM 651 N N . LEU A 1 82 ? 7.662 1.722 -1.031 1.00 86.75 82 LEU A N 1
ATOM 652 C CA . LEU A 1 82 ? 9.104 1.447 -1.009 1.00 86.75 82 LEU A CA 1
ATOM 653 C C . LEU A 1 82 ? 9.559 0.616 -2.211 1.00 86.75 82 LEU A C 1
ATOM 655 O O . LEU A 1 82 ? 10.562 0.951 -2.836 1.00 86.75 82 LEU A O 1
ATOM 659 N N . VAL A 1 83 ? 8.821 -0.439 -2.562 1.00 86.00 83 VAL A N 1
ATOM 660 C CA . VAL A 1 83 ? 9.137 -1.263 -3.742 1.00 86.00 83 VAL A CA 1
ATOM 661 C C . VAL A 1 83 ? 9.080 -0.432 -5.022 1.00 86.00 83 VAL A C 1
ATOM 663 O O . VAL A 1 83 ? 9.940 -0.600 -5.889 1.00 86.00 83 VAL A O 1
ATOM 666 N N . ALA A 1 84 ? 8.107 0.477 -5.130 1.00 80.81 84 ALA A N 1
ATOM 667 C CA . ALA A 1 84 ? 8.025 1.400 -6.253 1.00 80.81 84 ALA A CA 1
ATOM 668 C C . ALA A 1 84 ? 9.225 2.358 -6.281 1.00 80.81 84 ALA A C 1
ATOM 670 O O . ALA A 1 84 ? 9.854 2.510 -7.319 1.00 80.81 84 ALA A O 1
ATOM 671 N N . ILE A 1 85 ? 9.601 2.947 -5.147 1.00 82.69 85 ILE A N 1
ATOM 672 C CA . ILE A 1 85 ? 10.773 3.828 -5.058 1.00 82.69 85 ILE A CA 1
ATOM 673 C C . ILE A 1 85 ? 12.043 3.091 -5.500 1.00 82.69 85 ILE A C 1
ATOM 675 O O . ILE A 1 85 ? 12.777 3.615 -6.320 1.00 82.69 85 ILE A O 1
ATOM 679 N N . VAL A 1 86 ? 12.284 1.869 -5.020 1.00 84.56 86 VAL A N 1
ATOM 680 C CA . VAL A 1 86 ? 13.515 1.116 -5.329 1.00 84.56 86 VAL A CA 1
ATOM 681 C C . VAL A 1 86 ? 13.577 0.622 -6.781 1.00 84.56 86 VAL A C 1
ATOM 683 O O . VAL A 1 86 ? 14.668 0.453 -7.308 1.00 84.56 86 VAL A O 1
ATOM 686 N N . ASN A 1 87 ? 12.437 0.344 -7.425 1.00 77.44 87 ASN A N 1
ATOM 687 C CA . ASN A 1 87 ? 12.424 -0.129 -8.818 1.00 77.44 87 ASN A CA 1
ATOM 688 C C . ASN A 1 87 ? 12.333 0.995 -9.856 1.00 77.44 87 ASN A C 1
ATOM 690 O O . ASN A 1 87 ? 12.698 0.767 -11.008 1.00 77.44 87 ASN A O 1
ATOM 694 N N . TYR A 1 88 ? 11.782 2.156 -9.492 1.00 68.44 88 TYR A N 1
ATOM 695 C CA . TYR A 1 88 ? 11.541 3.261 -10.425 1.00 68.44 88 TYR A CA 1
ATOM 696 C C . TYR A 1 88 ? 12.486 4.462 -10.235 1.00 68.44 88 TYR A C 1
ATOM 698 O O . TYR A 1 88 ? 12.503 5.325 -11.114 1.00 68.44 88 TYR A O 1
ATOM 706 N N . ILE A 1 89 ? 13.249 4.532 -9.134 1.00 59.25 89 ILE A N 1
ATOM 707 C CA . ILE A 1 89 ? 14.407 5.435 -8.961 1.00 59.25 89 ILE A CA 1
ATOM 708 C C . ILE A 1 89 ? 15.682 4.661 -9.281 1.00 59.25 89 ILE A C 1
ATOM 710 O O . ILE A 1 89 ? 16.524 5.225 -10.014 1.00 59.25 89 ILE A O 1
#

pLDDT: mean 76.34, std 10.84, range [44.69, 89.44]

Mean predicted aligned error: 11.66 Å

Radius of gyration: 24.77 Å; Cα contacts (8 Å, |Δi|>4): 35; chains: 1; bounding box: 54×19×77 Å